Protein AF-A0A7X8WIP7-F1 (afdb_monomer_lite)

pLDDT: mean 89.97, std 9.52, range [48.69, 97.38]

Sequence (77 aa):
NNLYAISVGKKYGSAVERNYIKRVVREIMRPILDVLPNVSVVIVVKEASKTLKFLQLKEELTELINSINQKFNIEEN

Secondary structure (DSSP, 8-state):
---EEEEE-GGG-SHHHHHHHHHHHHHHHGGGGGGS-S--EEEEE-GGGGG--HHHHHHHHHHHHHHHHHHHHHHT-

Structure (mmCIF, N/CA/C/O backbone):
data_AF-A0A7X8WIP7-F1
#
_entry.id   AF-A0A7X8WIP7-F1
#
loop_
_atom_site.group_PDB
_atom_site.id
_atom_site.type_symbol
_atom_site.label_atom_id
_atom_site.label_alt_id
_atom_site.label_comp_id
_atom_site.label_asym_id
_atom_site.label_entity_id
_atom_site.label_seq_id
_atom_site.pdbx_PDB_ins_code
_atom_site.Cartn_x
_atom_site.Cartn_y
_atom_site.Cartn_z
_atom_site.occupancy
_atom_site.B_iso_or_equiv
_atom_site.auth_seq_id
_atom_site.auth_comp_id
_atom_site.auth_asym_id
_atom_site.auth_atom_id
_atom_site.pdbx_PDB_model_num
ATOM 1 N N . ASN A 1 1 ? -9.562 -11.998 13.420 1.00 60.81 1 ASN A N 1
ATOM 2 C CA . ASN A 1 1 ? -8.363 -12.219 12.582 1.00 60.81 1 ASN A CA 1
ATOM 3 C C . ASN A 1 1 ? -8.543 -11.355 11.350 1.00 60.81 1 ASN A C 1
ATOM 5 O O . ASN A 1 1 ? -9.451 -11.638 10.577 1.00 60.81 1 ASN A O 1
ATOM 9 N N . ASN A 1 2 ? -7.773 -10.277 11.215 1.00 75.56 2 ASN A N 1
ATOM 10 C CA . ASN A 1 2 ? -7.987 -9.304 10.144 1.00 75.56 2 ASN A CA 1
ATOM 11 C C . ASN A 1 2 ? -7.394 -9.834 8.834 1.00 75.56 2 ASN A C 1
ATOM 13 O O . ASN A 1 2 ? -6.215 -10.188 8.769 1.00 75.56 2 ASN A O 1
ATOM 17 N N . LEU A 1 3 ? -8.224 -9.934 7.795 1.00 85.38 3 LEU A N 1
ATOM 18 C CA . LEU A 1 3 ? -7.815 -10.428 6.481 1.00 85.38 3 LEU A CA 1
ATOM 19 C C . LEU A 1 3 ? -7.498 -9.251 5.564 1.00 85.38 3 LEU A C 1
ATOM 21 O O . LEU A 1 3 ? -8.265 -8.294 5.475 1.00 85.38 3 LEU A O 1
ATOM 25 N N . TYR A 1 4 ? -6.389 -9.338 4.832 1.00 91.94 4 TYR A N 1
ATOM 26 C CA . TYR A 1 4 ? -6.062 -8.338 3.824 1.00 91.94 4 TYR A CA 1
ATOM 27 C C . TYR A 1 4 ? -5.526 -8.958 2.536 1.00 91.94 4 TYR A C 1
ATOM 29 O O . TYR A 1 4 ? -4.843 -9.984 2.540 1.00 91.94 4 TYR A O 1
ATOM 37 N N . ALA A 1 5 ? -5.820 -8.298 1.418 1.00 94.62 5 ALA A N 1
ATOM 38 C CA . ALA A 1 5 ? -5.323 -8.649 0.094 1.00 94.62 5 ALA A CA 1
ATOM 39 C C . ALA A 1 5 ? -4.639 -7.444 -0.561 1.00 94.62 5 ALA A C 1
ATOM 41 O O . ALA A 1 5 ? -5.033 -6.301 -0.348 1.00 94.62 5 ALA A O 1
ATOM 42 N N . ILE A 1 6 ? -3.624 -7.699 -1.394 1.00 96.81 6 ILE A N 1
ATOM 43 C CA . ILE A 1 6 ? -2.923 -6.652 -2.151 1.00 96.81 6 ILE A CA 1
ATOM 44 C C . ILE A 1 6 ? -3.076 -6.915 -3.646 1.00 96.81 6 ILE A C 1
ATOM 46 O O . ILE A 1 6 ? -2.534 -7.887 -4.191 1.00 96.81 6 ILE A O 1
ATOM 50 N N . SER A 1 7 ? -3.768 -6.002 -4.317 1.00 96.88 7 SER A N 1
ATOM 51 C CA . SER A 1 7 ? -3.926 -5.971 -5.763 1.00 96.88 7 SER A CA 1
ATOM 52 C C . SER A 1 7 ? -2.951 -4.973 -6.379 1.00 96.88 7 SER A C 1
ATOM 54 O O . SER A 1 7 ? -2.815 -3.844 -5.917 1.00 96.88 7 SER A O 1
ATOM 56 N N . VAL A 1 8 ? -2.260 -5.395 -7.437 1.00 97.12 8 VAL A N 1
ATOM 57 C CA . VAL A 1 8 ? -1.342 -4.542 -8.199 1.00 97.12 8 VAL A CA 1
ATOM 58 C C . VAL A 1 8 ? -1.634 -4.748 -9.676 1.00 97.12 8 VAL A C 1
ATOM 60 O O . VAL A 1 8 ? -1.511 -5.868 -10.182 1.00 97.12 8 VAL A O 1
ATOM 63 N N . GLY A 1 9 ? -2.038 -3.679 -10.361 1.00 93.69 9 GLY A N 1
ATOM 64 C CA . GLY A 1 9 ? -2.411 -3.731 -11.774 1.00 93.69 9 GLY A CA 1
ATOM 65 C C . GLY A 1 9 ? -1.229 -4.061 -12.691 1.00 93.69 9 GLY A C 1
ATOM 66 O O . GLY A 1 9 ? -0.076 -3.775 -12.373 1.00 93.69 9 GLY A O 1
ATOM 67 N N . LYS A 1 10 ? -1.508 -4.622 -13.878 1.00 93.94 10 LYS A N 1
ATOM 68 C CA . LYS A 1 10 ? -0.469 -4.946 -14.880 1.00 93.94 10 LYS A CA 1
ATOM 69 C C . LYS A 1 10 ? 0.344 -3.717 -15.314 1.00 93.94 10 LYS A C 1
ATOM 71 O O . LYS A 1 10 ? 1.535 -3.850 -15.568 1.00 93.94 10 LYS A O 1
ATOM 76 N N . LYS A 1 11 ? -0.280 -2.532 -15.335 1.00 95.31 11 LYS A N 1
ATOM 77 C CA . LYS A 1 11 ? 0.371 -1.256 -15.680 1.00 95.31 11 LYS A CA 1
ATOM 78 C C . LYS A 1 11 ? 1.449 -0.821 -14.678 1.00 95.31 11 LYS A C 1
ATOM 80 O O . LYS A 1 11 ? 2.340 -0.069 -15.029 1.00 95.31 11 LYS A O 1
ATOM 85 N N . TYR A 1 12 ? 1.459 -1.384 -13.466 1.00 96.19 12 TYR A N 1
ATOM 86 C CA . TYR A 1 12 ? 2.534 -1.165 -12.494 1.00 96.19 12 TYR A CA 1
ATOM 87 C C . TYR A 1 12 ? 3.891 -1.739 -12.960 1.00 96.19 12 TYR A C 1
ATOM 89 O O . TYR A 1 12 ? 4.889 -1.596 -12.279 1.00 96.19 12 TYR A O 1
ATOM 97 N N . GLY A 1 13 ? 4.001 -2.408 -14.103 1.00 96.06 13 GLY A N 1
ATOM 98 C CA . GLY A 1 13 ? 5.286 -2.876 -14.631 1.00 96.06 13 GLY A CA 1
ATOM 99 C C . GLY A 1 13 ? 5.486 -4.375 -14.467 1.00 96.06 13 GLY A C 1
ATOM 100 O O . GLY A 1 13 ? 4.520 -5.138 -14.387 1.00 96.06 13 GLY A O 1
ATOM 101 N N . SER A 1 14 ? 6.743 -4.808 -14.476 1.00 97.06 14 SER A N 1
ATOM 102 C CA . SER A 1 14 ? 7.147 -6.214 -14.527 1.00 97.06 14 SER A CA 1
ATOM 103 C C . SER A 1 14 ? 6.632 -7.033 -13.338 1.00 97.06 14 SER A C 1
ATOM 105 O O . SER A 1 14 ? 6.267 -6.511 -12.284 1.00 97.06 14 SER A O 1
ATOM 107 N N . ALA A 1 15 ? 6.614 -8.362 -13.478 1.00 96.38 15 ALA A N 1
ATOM 108 C CA . ALA A 1 15 ? 6.253 -9.245 -12.366 1.00 96.38 15 ALA A CA 1
ATOM 109 C C . ALA A 1 15 ? 7.151 -9.027 -11.136 1.00 96.38 15 ALA A C 1
ATOM 111 O O . ALA A 1 15 ? 6.670 -9.108 -10.006 1.00 96.38 15 ALA A O 1
ATOM 112 N N . VAL A 1 16 ? 8.426 -8.696 -11.359 1.00 96.88 16 VAL A N 1
ATOM 113 C CA . VAL A 1 16 ? 9.396 -8.396 -10.302 1.00 96.88 16 VAL A CA 1
ATOM 114 C C . VAL A 1 16 ? 9.020 -7.108 -9.571 1.00 96.88 16 VAL A C 1
ATOM 116 O O . VAL A 1 16 ? 8.865 -7.144 -8.352 1.00 96.88 16 VAL A O 1
ATOM 119 N N . GLU A 1 17 ? 8.773 -6.009 -10.291 1.00 96.50 17 GLU A N 1
ATOM 120 C CA . GLU A 1 17 ? 8.337 -4.732 -9.698 1.00 96.50 17 GLU A CA 1
ATOM 121 C C . GLU A 1 17 ? 7.026 -4.881 -8.913 1.00 96.50 17 GLU A C 1
ATOM 123 O O . GLU A 1 17 ? 6.910 -4.397 -7.786 1.00 96.50 17 GLU A O 1
ATOM 128 N N . ARG A 1 18 ? 6.048 -5.615 -9.465 1.00 97.38 18 ARG A N 1
ATOM 129 C CA . ARG A 1 18 ? 4.774 -5.889 -8.781 1.00 97.38 18 ARG A CA 1
ATOM 130 C C . ARG A 1 18 ? 4.971 -6.708 -7.507 1.00 97.38 18 ARG A C 1
ATOM 132 O O . ARG A 1 18 ? 4.330 -6.439 -6.494 1.00 97.38 18 ARG A O 1
ATOM 139 N N . ASN A 1 19 ? 5.839 -7.715 -7.536 1.00 96.56 19 ASN A N 1
ATOM 140 C CA . ASN A 1 19 ? 6.123 -8.531 -6.357 1.00 96.56 19 ASN A CA 1
ATOM 141 C C . ASN A 1 19 ? 6.885 -7.742 -5.293 1.00 96.56 19 ASN A C 1
ATOM 143 O O . ASN A 1 19 ? 6.605 -7.907 -4.106 1.00 96.56 19 ASN A O 1
ATOM 147 N N . TYR A 1 20 ? 7.805 -6.876 -5.715 1.00 96.38 20 TYR A N 1
ATOM 148 C CA . TYR A 1 20 ? 8.529 -5.979 -4.829 1.00 96.38 20 TYR A CA 1
ATOM 149 C C . TYR A 1 20 ? 7.571 -5.041 -4.092 1.00 96.38 20 TYR A C 1
ATOM 151 O O . TYR A 1 20 ? 7.544 -5.067 -2.864 1.00 96.38 20 TYR A O 1
ATOM 159 N N . ILE A 1 21 ? 6.705 -4.306 -4.802 1.00 97.06 21 ILE A N 1
ATOM 160 C CA . ILE A 1 21 ? 5.780 -3.386 -4.125 1.00 97.06 21 ILE A CA 1
ATOM 161 C C . ILE A 1 21 ? 4.790 -4.130 -3.223 1.00 97.06 21 ILE A C 1
ATOM 163 O O . ILE A 1 21 ? 4.506 -3.676 -2.121 1.00 97.06 21 ILE A O 1
ATOM 167 N N . LYS A 1 22 ? 4.334 -5.332 -3.613 1.00 96.38 22 LYS A N 1
ATOM 168 C CA . LYS A 1 22 ? 3.523 -6.185 -2.729 1.00 96.38 22 LYS A CA 1
ATOM 169 C C . LYS A 1 22 ? 4.257 -6.531 -1.434 1.00 96.38 22 LYS A C 1
ATOM 171 O O . LYS A 1 22 ? 3.617 -6.617 -0.392 1.00 96.38 22 LYS A O 1
ATOM 176 N N . ARG A 1 23 ? 5.571 -6.782 -1.489 1.00 96.50 23 ARG A N 1
ATOM 177 C CA . ARG A 1 23 ? 6.387 -7.035 -0.290 1.00 96.50 23 ARG A CA 1
ATOM 178 C C . ARG A 1 23 ? 6.504 -5.773 0.558 1.00 96.50 23 ARG A C 1
ATOM 180 O O . ARG A 1 23 ? 6.232 -5.855 1.744 1.00 96.50 23 ARG A O 1
ATOM 187 N N . 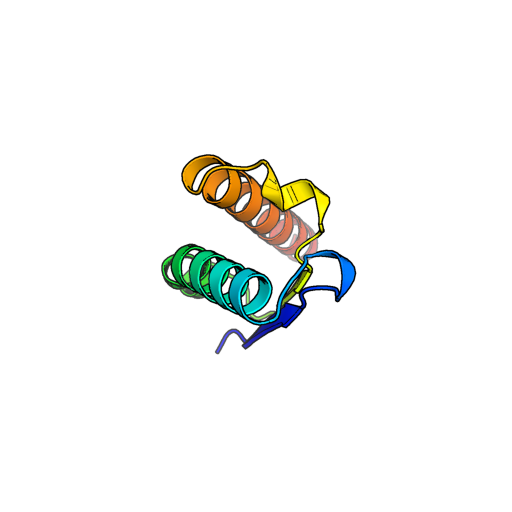VAL A 1 24 ? 6.801 -4.627 -0.051 1.00 96.56 24 VAL A N 1
ATOM 188 C CA . VAL A 1 24 ? 6.869 -3.333 0.647 1.00 96.56 24 VAL A CA 1
ATOM 189 C C . VAL A 1 24 ? 5.561 -3.025 1.381 1.00 96.56 24 VAL A C 1
ATOM 191 O O . VAL A 1 24 ? 5.580 -2.778 2.581 1.00 96.56 24 VAL A O 1
ATOM 194 N N . VAL A 1 25 ? 4.419 -3.126 0.694 1.00 96.25 25 VAL A N 1
ATOM 195 C CA . VAL A 1 25 ? 3.096 -2.893 1.293 1.00 96.25 25 VAL A CA 1
ATOM 196 C C . VAL A 1 25 ? 2.813 -3.880 2.427 1.00 96.25 25 VAL A C 1
ATOM 198 O O . VAL A 1 25 ? 2.294 -3.471 3.458 1.00 96.25 25 VAL A O 1
ATOM 201 N N . ARG A 1 26 ? 3.186 -5.164 2.290 1.00 95.00 26 ARG A N 1
ATOM 202 C CA . ARG A 1 26 ? 3.055 -6.136 3.392 1.00 95.00 26 ARG A CA 1
ATOM 203 C C . ARG A 1 26 ? 3.853 -5.727 4.621 1.00 95.00 26 ARG A C 1
ATOM 205 O O . ARG A 1 26 ? 3.314 -5.796 5.716 1.00 95.00 26 ARG A O 1
ATOM 212 N N . GLU A 1 27 ? 5.104 -5.315 4.447 1.00 95.56 27 GLU A N 1
ATOM 213 C CA . GLU A 1 27 ? 5.952 -4.907 5.572 1.00 95.56 27 GLU A CA 1
ATOM 214 C C . GLU A 1 27 ? 5.406 -3.663 6.276 1.00 95.56 27 GLU A C 1
ATOM 216 O O . GLU A 1 27 ? 5.404 -3.612 7.502 1.00 95.56 27 GLU A O 1
ATOM 221 N N . ILE A 1 28 ? 4.860 -2.704 5.522 1.00 94.81 28 ILE A N 1
ATOM 222 C CA . ILE A 1 28 ? 4.181 -1.536 6.099 1.00 94.81 28 ILE A CA 1
ATOM 223 C C . ILE A 1 28 ? 2.911 -1.959 6.853 1.00 94.81 28 ILE A C 1
ATOM 225 O O . ILE A 1 28 ? 2.658 -1.458 7.944 1.00 94.81 28 ILE A O 1
ATOM 229 N N . MET A 1 29 ? 2.130 -2.895 6.301 1.00 92.44 29 MET A N 1
ATOM 230 C CA . MET A 1 29 ? 0.880 -3.357 6.910 1.00 92.44 29 MET A CA 1
ATOM 231 C C . MET A 1 29 ? 1.078 -4.220 8.153 1.00 92.44 29 MET A C 1
ATOM 233 O O . MET A 1 29 ? 0.211 -4.189 9.015 1.00 92.44 29 MET A O 1
ATOM 237 N N . ARG A 1 30 ? 2.175 -4.983 8.273 1.00 90.50 30 ARG A N 1
ATOM 238 C CA . ARG A 1 30 ? 2.430 -5.895 9.410 1.00 90.50 30 ARG A CA 1
ATOM 239 C C . ARG A 1 30 ? 2.124 -5.281 10.786 1.00 90.50 30 ARG A C 1
ATOM 241 O O . ARG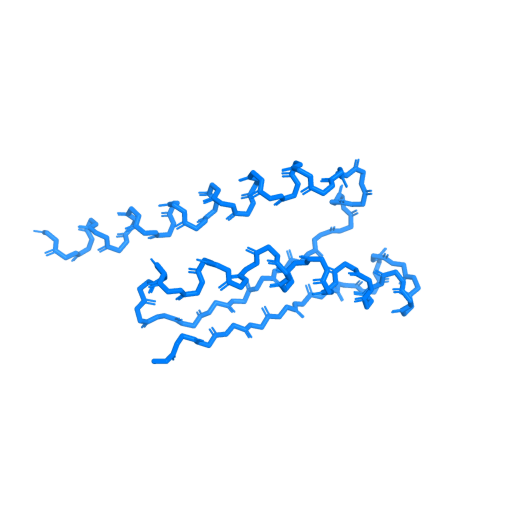 A 1 30 ? 1.310 -5.875 11.482 1.00 90.50 30 ARG A O 1
ATOM 248 N N . PRO A 1 31 ? 2.704 -4.128 11.175 1.00 89.94 31 PRO A N 1
ATOM 249 C CA . PRO A 1 31 ? 2.410 -3.506 12.470 1.00 89.94 31 PRO A CA 1
ATOM 250 C C . PRO A 1 31 ? 1.015 -2.864 12.554 1.00 89.94 31 PRO A C 1
ATOM 252 O O . PRO A 1 31 ? 0.582 -2.492 13.636 1.00 89.94 31 PRO A O 1
ATOM 255 N N . ILE A 1 32 ? 0.320 -2.696 11.426 1.00 86.50 32 ILE A N 1
ATOM 256 C CA . ILE A 1 32 ? -0.994 -2.047 11.341 1.00 86.50 32 ILE A CA 1
ATOM 257 C C . ILE A 1 32 ? -2.138 -3.066 11.504 1.00 86.50 32 ILE A C 1
ATOM 259 O O . ILE A 1 32 ? -3.257 -2.701 11.854 1.00 86.50 32 ILE A O 1
ATOM 263 N N . LEU A 1 33 ? -1.885 -4.358 11.273 1.00 84.00 33 LEU A N 1
ATOM 264 C CA . LEU A 1 33 ? -2.927 -5.391 11.336 1.00 84.00 33 LEU A CA 1
ATOM 265 C C . LEU A 1 33 ? -3.618 -5.471 12.698 1.00 84.00 33 LEU A C 1
ATOM 267 O O . LEU A 1 33 ? -4.818 -5.740 12.738 1.00 84.00 33 LEU A O 1
ATOM 271 N N . ASP A 1 34 ? -2.879 -5.201 13.772 1.00 81.88 34 ASP A N 1
ATOM 272 C CA . ASP A 1 34 ? -3.382 -5.271 15.145 1.00 81.88 34 ASP A CA 1
ATOM 273 C C . ASP A 1 34 ? -4.309 -4.097 15.498 1.00 81.88 34 ASP A C 1
ATOM 275 O O . ASP A 1 34 ? -5.128 -4.217 16.404 1.00 81.88 34 ASP A O 1
ATOM 279 N N . VAL A 1 35 ? -4.210 -2.973 14.774 1.00 81.88 35 VAL A N 1
ATOM 280 C CA . VAL A 1 35 ? -5.027 -1.764 15.006 1.00 81.88 35 VAL A CA 1
ATOM 281 C C . VAL A 1 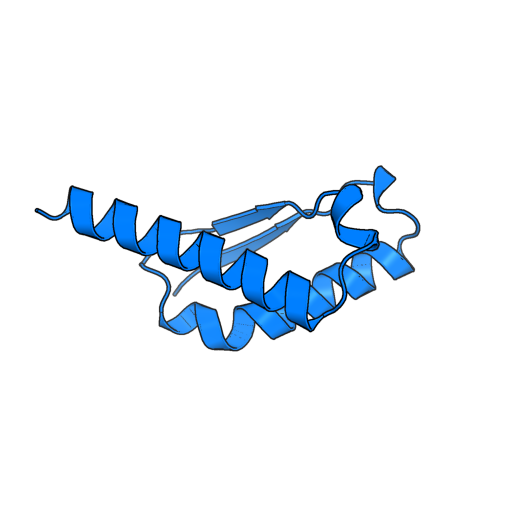35 ? -6.201 -1.629 14.040 1.00 81.88 35 VAL A C 1
ATOM 283 O O . VAL A 1 35 ? -6.979 -0.680 14.140 1.00 81.88 35 VAL A O 1
ATOM 286 N N . LEU A 1 36 ? -6.316 -2.539 13.074 1.00 81.25 36 LEU A N 1
ATOM 287 C CA . LEU A 1 36 ? -7.460 -2.570 12.175 1.00 81.25 36 LEU A CA 1
ATOM 288 C C . LEU A 1 36 ? -8.699 -3.097 12.922 1.00 81.25 36 LEU A C 1
ATOM 290 O O . LEU A 1 36 ? -8.590 -4.093 13.646 1.00 81.25 36 LEU A O 1
ATOM 294 N N . PRO A 1 37 ? -9.888 -2.501 12.710 1.00 78.25 37 PRO A N 1
ATOM 295 C CA . PRO A 1 37 ? -11.142 -3.083 13.171 1.00 78.25 37 PRO A CA 1
ATOM 296 C C . PRO A 1 37 ? -11.351 -4.449 12.505 1.00 78.25 37 PRO A C 1
ATOM 298 O O . PRO A 1 37 ? -10.619 -4.819 11.585 1.00 78.25 37 PRO A O 1
ATOM 301 N N . ASN A 1 38 ? -12.348 -5.212 12.957 1.00 84.62 38 ASN A N 1
ATOM 302 C CA . ASN A 1 38 ? -12.632 -6.565 12.461 1.00 84.62 38 ASN A CA 1
ATOM 303 C C . ASN A 1 38 ? -13.216 -6.554 11.032 1.00 84.62 38 ASN A C 1
ATOM 305 O O . ASN A 1 38 ? -14.370 -6.913 10.799 1.00 84.62 38 ASN A O 1
ATOM 309 N N . VAL A 1 39 ? -12.411 -6.104 10.072 1.00 85.00 39 VAL A N 1
ATOM 310 C CA . VAL A 1 39 ? -12.782 -5.828 8.687 1.00 85.00 39 VAL A CA 1
ATOM 311 C C . VAL A 1 39 ? -11.799 -6.499 7.742 1.00 85.00 39 VAL A C 1
ATOM 313 O O . VAL A 1 39 ? -10.627 -6.718 8.055 1.00 85.00 39 VAL A O 1
ATOM 316 N N . SER A 1 40 ? -12.283 -6.822 6.547 1.00 88.31 40 SER A N 1
ATOM 317 C CA . SER A 1 40 ? -11.430 -7.299 5.460 1.00 88.31 40 SER A CA 1
ATOM 318 C C . SER A 1 40 ? -11.039 -6.135 4.556 1.00 88.31 40 SER A C 1
ATOM 320 O O . SER A 1 40 ? -11.905 -5.381 4.116 1.00 88.31 40 SER A O 1
ATOM 322 N N . VAL A 1 41 ? -9.748 -5.998 4.248 1.00 90.06 41 VAL A N 1
ATOM 323 C CA . VAL A 1 41 ? -9.226 -4.866 3.461 1.00 90.06 41 VAL A CA 1
ATOM 324 C C . VAL A 1 41 ? -8.612 -5.343 2.147 1.00 90.06 41 VAL A C 1
ATOM 326 O O . VAL A 1 41 ? -7.806 -6.272 2.111 1.00 90.06 41 VAL A O 1
ATOM 329 N N . VAL A 1 42 ? -8.935 -4.663 1.047 1.00 94.00 42 VAL A N 1
ATOM 330 C CA . VAL A 1 42 ? -8.246 -4.842 -0.238 1.00 94.00 42 VAL A CA 1
ATOM 331 C C . VAL A 1 42 ? -7.450 -3.583 -0.557 1.00 94.00 42 VAL A C 1
ATOM 333 O O . VAL A 1 42 ? -8.015 -2.523 -0.809 1.00 94.00 42 VAL A O 1
ATOM 336 N N . ILE A 1 43 ? -6.126 -3.710 -0.586 1.00 94.88 43 ILE A N 1
ATOM 337 C CA . ILE A 1 43 ? -5.207 -2.620 -0.912 1.00 94.88 43 ILE A CA 1
ATOM 338 C C . ILE A 1 43 ? -4.917 -2.664 -2.410 1.00 94.88 43 ILE A C 1
ATOM 340 O O . ILE A 1 43 ? -4.341 -3.631 -2.915 1.00 94.88 43 ILE A O 1
ATOM 344 N N . VAL A 1 44 ? -5.300 -1.610 -3.130 1.00 96.19 44 VAL A N 1
ATOM 345 C CA . VAL A 1 44 ? -5.051 -1.477 -4.571 1.00 96.19 44 VAL A CA 1
ATOM 346 C C . VAL A 1 44 ? -3.891 -0.516 -4.802 1.00 96.19 44 VAL A C 1
ATOM 348 O O . VAL A 1 44 ? -4.026 0.695 -4.643 1.00 96.19 44 VAL A O 1
ATOM 351 N N . VAL A 1 45 ? -2.748 -1.052 -5.224 1.00 96.38 45 VAL A N 1
ATOM 352 C CA . VAL A 1 45 ? -1.558 -0.255 -5.538 1.00 96.38 45 VAL A CA 1
ATOM 353 C C . VAL A 1 45 ? -1.679 0.301 -6.955 1.00 96.38 45 VAL A C 1
ATOM 355 O O . VAL A 1 45 ? -1.714 -0.450 -7.938 1.00 96.38 45 VAL A O 1
ATOM 358 N N . LYS A 1 46 ? -1.743 1.629 -7.058 1.00 95.19 46 LYS A N 1
ATOM 359 C CA . LYS A 1 46 ? -1.827 2.359 -8.329 1.00 95.19 46 LYS A CA 1
ATOM 360 C C . LYS A 1 46 ? -0.437 2.541 -8.941 1.00 95.19 46 LYS A C 1
ATOM 362 O O . LYS A 1 46 ? 0.543 2.691 -8.228 1.00 95.19 46 LYS A O 1
ATOM 367 N N . GLU A 1 47 ? -0.351 2.591 -10.268 1.00 95.56 47 GLU A N 1
ATOM 368 C CA . GLU A 1 47 ? 0.911 2.843 -10.990 1.00 95.56 47 GLU A CA 1
ATOM 369 C C . GLU A 1 47 ? 1.593 4.151 -10.564 1.00 95.56 47 GLU A C 1
ATOM 371 O O . GLU A 1 47 ? 2.811 4.188 -10.416 1.00 95.56 47 GLU A O 1
ATOM 376 N N . ALA A 1 48 ? 0.802 5.189 -10.275 1.00 94.00 48 ALA A N 1
ATOM 377 C CA . ALA A 1 48 ? 1.300 6.477 -9.800 1.00 94.00 48 ALA A CA 1
ATOM 378 C C . ALA A 1 48 ? 2.119 6.382 -8.498 1.00 94.00 48 ALA A C 1
ATOM 380 O O . ALA A 1 48 ? 2.943 7.250 -8.245 1.00 94.00 48 ALA A O 1
ATOM 381 N N . SER A 1 49 ? 1.959 5.320 -7.695 1.00 93.31 49 SER A N 1
ATOM 382 C CA . SER A 1 49 ? 2.727 5.150 -6.457 1.00 93.31 49 SER A CA 1
ATOM 383 C C . SER A 1 49 ? 4.183 4.732 -6.692 1.00 93.31 49 SER A C 1
ATOM 385 O O . SER A 1 49 ? 4.946 4.665 -5.734 1.00 93.31 49 SER A O 1
ATOM 387 N N . LYS A 1 50 ? 4.594 4.438 -7.937 1.00 92.31 50 LYS A 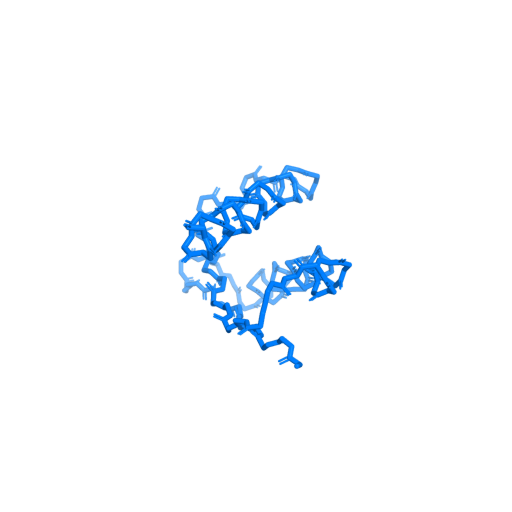N 1
ATOM 388 C CA . LYS A 1 50 ? 5.991 4.107 -8.273 1.00 92.31 50 LYS A CA 1
ATOM 389 C C . LYS A 1 50 ? 6.984 5.211 -7.928 1.00 92.31 50 LYS A C 1
ATOM 391 O O . LYS A 1 50 ? 8.154 4.921 -7.706 1.00 92.31 50 LYS A O 1
ATOM 396 N N . THR A 1 51 ? 6.537 6.461 -7.952 1.00 93.31 51 THR A N 1
ATOM 397 C CA . THR A 1 51 ? 7.379 7.629 -7.674 1.00 93.31 51 THR A CA 1
ATOM 398 C C . THR A 1 51 ? 7.590 7.848 -6.177 1.00 93.31 51 THR A C 1
ATOM 400 O O . THR A 1 51 ? 8.460 8.628 -5.794 1.00 93.31 51 THR A O 1
ATOM 403 N N . LEU A 1 52 ? 6.822 7.156 -5.331 1.00 94.12 52 LEU A N 1
ATOM 404 C CA . LEU A 1 52 ? 6.889 7.289 -3.885 1.00 94.12 52 LEU A CA 1
ATOM 405 C C . LEU A 1 52 ? 8.029 6.451 -3.307 1.00 94.12 52 LEU A C 1
ATOM 407 O O . LEU A 1 52 ? 8.216 5.278 -3.639 1.00 94.12 52 LEU A O 1
ATOM 411 N N . LYS A 1 53 ? 8.768 7.051 -2.374 1.00 94.25 53 LYS A N 1
ATOM 412 C CA . LYS A 1 53 ? 9.725 6.331 -1.532 1.00 94.25 53 LYS A CA 1
ATOM 413 C C . LYS A 1 53 ? 8.990 5.552 -0.442 1.00 94.25 53 LYS A C 1
ATOM 415 O O . LYS A 1 53 ? 7.842 5.834 -0.114 1.00 94.25 53 LYS A O 1
ATOM 420 N N . PHE A 1 54 ? 9.695 4.607 0.175 1.00 93.06 54 PHE A N 1
ATOM 421 C CA . PHE A 1 54 ? 9.159 3.773 1.255 1.00 93.06 54 PHE A CA 1
ATOM 422 C C . PHE A 1 54 ? 8.461 4.576 2.365 1.00 93.06 54 PHE A C 1
ATOM 424 O O . PHE A 1 54 ? 7.356 4.223 2.763 1.00 93.06 54 PHE A O 1
ATOM 431 N N . LEU A 1 55 ? 9.086 5.657 2.849 1.00 94.62 55 LEU A N 1
ATOM 432 C CA . LEU A 1 55 ? 8.527 6.454 3.945 1.00 94.62 55 LEU A CA 1
ATOM 433 C C . LEU A 1 55 ? 7.214 7.144 3.543 1.00 94.62 55 LEU A C 1
ATOM 435 O O . LEU A 1 55 ? 6.254 7.089 4.298 1.00 94.62 55 LEU A O 1
ATOM 439 N N . GLN A 1 56 ? 7.144 7.665 2.317 1.00 95.62 56 GLN A N 1
ATOM 440 C CA . GLN A 1 56 ? 5.932 8.285 1.772 1.00 95.62 56 GLN A CA 1
ATOM 441 C C . GLN A 1 56 ? 4.810 7.255 1.597 1.00 95.62 56 GLN A C 1
ATOM 443 O O . GLN A 1 56 ? 3.670 7.507 1.958 1.00 95.62 56 GLN A O 1
ATOM 448 N N . LEU A 1 57 ? 5.133 6.050 1.105 1.00 95.31 57 LEU A N 1
ATOM 449 C CA . LEU A 1 57 ? 4.164 4.948 1.032 1.00 95.31 57 LEU A CA 1
ATOM 450 C C . LEU A 1 57 ? 3.631 4.559 2.414 1.00 95.31 57 LEU A C 1
ATOM 452 O O . LEU A 1 57 ? 2.460 4.209 2.544 1.00 95.31 57 LEU A O 1
ATOM 456 N N . LYS A 1 58 ? 4.496 4.584 3.433 1.00 95.44 58 LYS A N 1
ATOM 457 C CA . LYS A 1 58 ? 4.111 4.292 4.812 1.00 95.44 58 LYS A CA 1
ATOM 458 C C . LYS A 1 58 ? 3.164 5.356 5.360 1.00 95.44 58 LYS A C 1
ATOM 460 O O . LYS A 1 58 ? 2.162 4.984 5.964 1.00 95.44 58 LYS A O 1
ATOM 465 N N . GLU A 1 59 ? 3.477 6.631 5.156 1.00 95.69 59 GLU A N 1
ATOM 466 C CA . GLU A 1 59 ? 2.637 7.760 5.577 1.00 95.69 59 GLU A CA 1
ATOM 467 C C . GLU A 1 59 ? 1.248 7.668 4.934 1.00 95.69 59 GLU A C 1
ATOM 469 O O . GLU A 1 59 ? 0.262 7.511 5.651 1.00 95.69 59 GLU A O 1
ATOM 474 N N . GLU A 1 60 ? 1.185 7.585 3.604 1.00 94.69 60 GLU A N 1
ATOM 475 C CA . GLU A 1 60 ? -0.062 7.459 2.834 1.00 94.69 60 GLU A CA 1
ATOM 476 C C . GLU A 1 60 ? -0.920 6.268 3.292 1.00 94.69 60 GLU A C 1
ATOM 478 O O . GLU A 1 60 ? -2.129 6.381 3.505 1.00 94.69 60 GLU A O 1
ATOM 483 N N . LEU A 1 61 ? -0.305 5.094 3.483 1.00 93.31 61 LEU A N 1
ATOM 484 C CA . LEU A 1 61 ? -1.045 3.912 3.923 1.00 93.31 61 LEU A CA 1
ATOM 485 C C . LEU A 1 61 ? -1.551 4.056 5.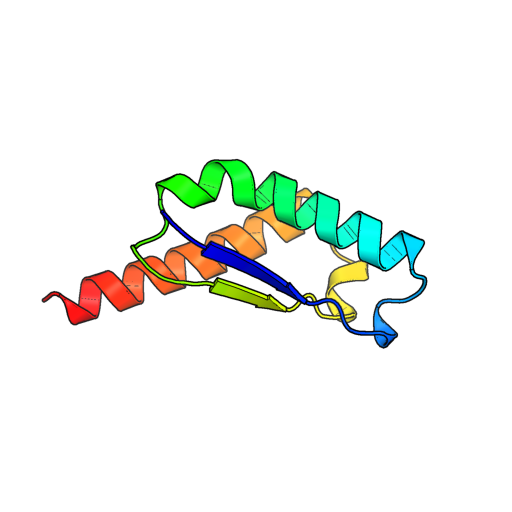364 1.00 93.31 61 LEU A C 1
ATOM 487 O O . LEU A 1 61 ? -2.651 3.604 5.668 1.00 93.31 61 LEU A O 1
ATOM 491 N N . THR A 1 62 ? -0.780 4.702 6.238 1.00 92.75 62 THR A N 1
ATOM 492 C CA . THR A 1 62 ? -1.186 4.959 7.628 1.00 92.75 62 THR A CA 1
ATOM 493 C C . THR A 1 62 ? -2.369 5.927 7.679 1.00 92.75 62 THR A C 1
ATOM 495 O O . THR A 1 62 ? -3.326 5.688 8.413 1.00 92.75 62 THR A O 1
ATOM 498 N N . GLU A 1 63 ? -2.359 6.977 6.857 1.00 93.31 63 GLU A N 1
ATOM 499 C CA . GLU A 1 63 ? -3.465 7.936 6.745 1.00 93.31 63 GLU A CA 1
ATOM 500 C C . GLU A 1 63 ? -4.762 7.281 6.255 1.00 93.31 63 GLU A C 1
ATOM 502 O O . GLU A 1 63 ? -5.838 7.526 6.812 1.00 93.31 63 GLU A O 1
ATOM 507 N N . LEU A 1 64 ? -4.668 6.390 5.262 1.00 92.00 64 LEU A N 1
ATOM 508 C CA . LEU A 1 64 ? -5.818 5.621 4.781 1.00 92.00 64 LEU A CA 1
ATOM 509 C C . LEU A 1 64 ? -6.423 4.747 5.884 1.00 92.00 64 LEU A C 1
ATOM 511 O O . LEU A 1 64 ? -7.644 4.684 6.019 1.00 92.00 64 LEU A O 1
ATOM 515 N N . ILE A 1 65 ? -5.586 4.095 6.691 1.00 90.19 65 ILE A N 1
ATOM 516 C CA . ILE A 1 65 ? -6.049 3.228 7.780 1.00 90.19 65 ILE A CA 1
ATOM 517 C C . ILE A 1 65 ? -6.671 4.053 8.908 1.00 90.19 65 ILE A C 1
ATOM 519 O O . ILE A 1 65 ? -7.744 3.708 9.396 1.00 90.19 65 ILE A O 1
ATOM 523 N N . ASN A 1 66 ? -6.072 5.189 9.266 1.00 90.38 66 ASN A N 1
ATOM 524 C CA . ASN A 1 66 ? -6.661 6.109 10.239 1.00 90.38 66 ASN A CA 1
ATOM 525 C C . ASN A 1 66 ? -8.038 6.606 9.781 1.00 90.38 66 ASN A C 1
ATOM 527 O O . ASN A 1 66 ? -8.972 6.657 10.578 1.00 90.38 66 ASN A O 1
ATOM 531 N N . SER A 1 67 ? -8.183 6.907 8.489 1.00 90.38 67 SER A N 1
ATOM 532 C CA . SER A 1 67 ? -9.464 7.309 7.899 1.00 90.38 67 SER A CA 1
ATOM 533 C C . SER A 1 67 ? -10.513 6.196 7.981 1.00 90.38 67 SER A C 1
ATOM 535 O O . SER A 1 67 ? -11.692 6.473 8.193 1.00 90.38 67 SER A O 1
ATOM 537 N N . ILE A 1 68 ? -10.100 4.934 7.830 1.00 88.44 68 ILE A N 1
ATOM 538 C CA . ILE A 1 68 ? -10.970 3.770 8.027 1.00 88.44 68 ILE A CA 1
ATOM 539 C C . ILE A 1 68 ? -11.408 3.690 9.494 1.00 88.44 68 ILE A C 1
ATOM 541 O O . ILE A 1 68 ? -12.606 3.654 9.762 1.00 88.44 68 ILE A O 1
ATOM 545 N N . ASN A 1 69 ? -10.464 3.739 10.435 1.00 87.25 69 ASN A N 1
ATOM 546 C CA . ASN A 1 69 ? -10.751 3.650 11.869 1.00 87.25 69 ASN A CA 1
ATOM 547 C C . ASN A 1 69 ? -11.709 4.755 12.334 1.00 87.25 69 ASN A C 1
ATOM 549 O O . ASN A 1 69 ? -12.643 4.488 13.082 1.00 87.25 69 ASN A O 1
ATOM 553 N N . GLN A 1 70 ? -11.525 5.986 11.848 1.00 88.56 70 GLN A N 1
ATOM 554 C CA . GLN A 1 70 ? -12.431 7.096 12.148 1.00 88.56 70 GLN A CA 1
ATOM 555 C C . GLN A 1 70 ? -13.853 6.836 11.647 1.00 88.56 70 GLN A C 1
ATOM 557 O O . GLN A 1 70 ? -14.799 7.097 12.380 1.00 88.56 70 GLN A O 1
ATOM 562 N N . L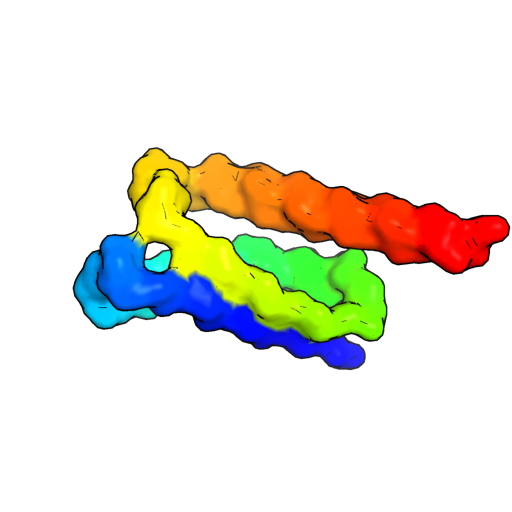YS A 1 71 ? -14.021 6.299 10.431 1.00 87.19 71 LYS A N 1
ATOM 563 C CA . LYS A 1 71 ? -15.351 5.972 9.894 1.00 87.19 71 LYS A CA 1
ATOM 564 C C . LYS A 1 71 ? -16.066 4.916 10.733 1.00 87.19 71 LYS A C 1
ATOM 566 O O . LYS A 1 71 ? -17.227 5.115 11.059 1.00 87.19 71 LYS A O 1
ATOM 571 N N . PHE A 1 72 ? -15.363 3.859 11.136 1.00 83.44 72 PHE A N 1
ATOM 572 C CA . PHE A 1 72 ? -15.945 2.821 11.992 1.00 83.44 72 PHE A CA 1
ATOM 573 C C . PHE A 1 72 ? -16.308 3.350 13.385 1.00 83.44 72 PHE A C 1
ATOM 575 O O . PHE A 1 72 ? -17.399 3.076 13.869 1.00 83.44 72 PHE A O 1
ATOM 582 N N . ASN A 1 73 ? -15.464 4.191 13.990 1.00 79.50 73 ASN A N 1
ATOM 583 C CA . ASN A 1 73 ? -15.780 4.809 15.282 1.00 79.50 73 ASN A CA 1
ATOM 584 C C . ASN A 1 73 ? -16.992 5.759 15.213 1.00 79.50 73 ASN A C 1
ATOM 586 O O . ASN A 1 73 ? -17.641 5.981 16.228 1.00 79.50 73 ASN A O 1
ATOM 590 N N . ILE A 1 74 ? -17.293 6.347 14.051 1.00 69.44 74 ILE A N 1
ATOM 591 C CA . ILE A 1 74 ? -18.480 7.197 13.860 1.00 69.44 74 ILE A CA 1
ATOM 592 C C . ILE A 1 74 ? -19.754 6.351 13.716 1.00 69.44 74 ILE A C 1
ATOM 594 O O . ILE A 1 74 ? -20.809 6.801 14.133 1.00 69.44 74 ILE A O 1
ATOM 598 N N . GLU A 1 75 ? -19.670 5.143 13.154 1.00 62.69 75 GLU A N 1
ATOM 599 C CA . GLU A 1 75 ? -20.825 4.243 12.982 1.00 62.69 75 GLU A CA 1
ATOM 600 C C . GLU A 1 75 ? -21.243 3.528 14.282 1.00 62.69 75 GLU A C 1
ATOM 602 O O . GLU A 1 75 ? -22.376 3.063 14.383 1.00 62.69 75 GLU A O 1
ATOM 607 N N . GLU A 1 76 ? -20.352 3.446 15.277 1.00 58.22 76 GLU A N 1
ATOM 608 C CA . GLU A 1 76 ? -20.640 2.866 16.600 1.00 58.22 76 GLU A CA 1
ATOM 609 C C . GLU A 1 76 ? -21.221 3.870 17.623 1.00 58.22 76 GLU A C 1
ATOM 611 O O . GLU A 1 76 ? -21.605 3.453 18.718 1.00 58.22 76 GLU A O 1
ATOM 616 N N . ASN A 1 77 ? -21.304 5.167 17.283 1.00 48.69 77 ASN A N 1
ATOM 617 C CA . ASN A 1 77 ? -21.910 6.229 18.109 1.00 48.69 77 ASN A CA 1
ATOM 618 C C . ASN A 1 77 ? -23.272 6.675 17.560 1.00 48.69 77 ASN A C 1
ATOM 620 O O . ASN A 1 77 ? -24.138 7.034 18.391 1.00 48.69 77 ASN A O 1
#

Foldseek 3Di:
DEAEEEAEDPLLDDPVSRVVVVVLVCVLCVVVRVVADNDYYYHYDDSVCPVPDSVRSSVVVVVVRVVVVVVVVVVVD

Radius of gyration: 13.33 Å; chains: 1; bounding box: 32×20×34 Å